Protein AF-A0A972EKN9-F1 (afdb_monomer_lite)

Radius of gyration: 17.61 Å; chains: 1; bounding box: 44×22×47 Å

pLDDT: mean 85.72, std 9.51, range [55.91, 96.81]

Sequence (149 aa):
MTKRPVINALFISILSAFYAFLFIFISGHMEFRRMVHLKGTLKIPFINAFTGFIMGNNMKYIGYAIIVIAAVILVITLLRRKEYDEYQQSIQTKCALAVGILTIVMVPLLLLFILSDPNYSIEFIFLFIIIHWFCVLITDLIYVVKYSR

Structure (mmCIF, N/CA/C/O backbone):
data_AF-A0A972EKN9-F1
#
_entry.id   AF-A0A972EKN9-F1
#
loop_
_atom_site.group_PDB
_atom_site.id
_atom_site.type_symbol
_atom_site.label_atom_id
_atom_site.label_alt_id
_atom_site.label_comp_id
_atom_site.label_asym_id
_atom_site.label_entity_id
_atom_site.label_seq_id
_atom_site.pdbx_PDB_ins_code
_atom_site.Cartn_x
_atom_site.Cartn_y
_atom_site.Cartn_z
_atom_site.occupancy
_atom_site.B_iso_or_equiv
_atom_site.auth_seq_id
_atom_site.auth_comp_id
_atom_site.auth_asym_id
_atom_site.auth_atom_id
_atom_site.pdbx_PDB_model_num
ATOM 1 N N . MET A 1 1 ? -8.303 12.931 14.108 1.00 57.59 1 MET A N 1
ATOM 2 C CA . MET A 1 1 ? -8.954 11.668 13.682 1.00 57.59 1 MET A CA 1
ATOM 3 C C . MET A 1 1 ? -10.365 11.599 14.247 1.00 57.59 1 MET A C 1
ATOM 5 O O . MET A 1 1 ? -10.589 12.093 15.345 1.00 57.59 1 MET A O 1
ATOM 9 N N . THR A 1 2 ? -11.330 11.067 13.494 1.00 60.44 2 THR A N 1
ATOM 10 C CA . THR A 1 2 ? -12.755 11.055 13.877 1.00 60.44 2 THR A CA 1
ATOM 11 C C . THR A 1 2 ? -13.062 9.965 14.908 1.00 60.44 2 THR A C 1
ATOM 13 O O . THR A 1 2 ? -12.514 8.872 14.826 1.00 60.44 2 THR A O 1
ATOM 16 N N . LYS A 1 3 ? -13.984 10.218 15.853 1.00 70.56 3 LYS A N 1
ATOM 17 C CA . LYS A 1 3 ? -14.469 9.203 16.826 1.00 70.56 3 LYS A CA 1
ATOM 18 C C . LYS A 1 3 ? -15.171 8.016 16.162 1.00 70.56 3 LYS A C 1
ATOM 20 O O . LYS A 1 3 ? -15.236 6.922 16.714 1.00 70.56 3 LYS A O 1
ATOM 25 N N . ARG A 1 4 ? -15.663 8.227 14.940 1.00 78.94 4 ARG A N 1
ATOM 26 C CA . ARG A 1 4 ? -16.405 7.231 14.173 1.00 78.94 4 ARG A CA 1
ATOM 27 C C . ARG A 1 4 ? -15.451 6.369 13.340 1.00 78.94 4 ARG A C 1
ATOM 29 O O . ARG A 1 4 ? -14.882 6.884 12.373 1.00 78.94 4 ARG A O 1
ATOM 36 N N . PRO A 1 5 ? -15.318 5.066 13.643 1.00 78.69 5 PRO A N 1
ATOM 37 C CA . PRO A 1 5 ? -14.429 4.163 12.911 1.00 78.69 5 PRO A CA 1
ATOM 38 C C . PRO A 1 5 ? -14.874 3.938 11.470 1.00 78.69 5 PRO A C 1
ATOM 40 O O . PRO A 1 5 ? -14.042 3.797 10.581 1.00 78.69 5 PRO A O 1
ATOM 43 N N . VAL A 1 6 ? -16.185 3.995 11.223 1.00 82.75 6 VAL A N 1
ATOM 44 C CA . VAL A 1 6 ? -16.773 3.843 9.890 1.00 82.75 6 VAL A CA 1
ATOM 45 C C . VAL A 1 6 ? -16.275 4.929 8.935 1.00 82.75 6 VAL A C 1
ATOM 47 O O . VAL A 1 6 ? -16.000 4.630 7.782 1.00 82.75 6 VAL A O 1
ATOM 50 N N . ILE A 1 7 ? -16.086 6.168 9.408 1.00 84.25 7 ILE A N 1
ATOM 51 C CA . ILE A 1 7 ? -15.567 7.261 8.567 1.00 84.25 7 ILE A CA 1
ATOM 52 C C . ILE A 1 7 ? -14.126 6.964 8.139 1.00 84.25 7 ILE A C 1
ATOM 54 O O . ILE A 1 7 ? -13.787 7.137 6.971 1.00 84.25 7 ILE A O 1
ATOM 58 N N . ASN A 1 8 ? -13.295 6.465 9.058 1.00 85.00 8 ASN A N 1
ATOM 59 C CA . ASN A 1 8 ? -11.926 6.070 8.735 1.00 85.00 8 ASN A CA 1
ATOM 60 C C . ASN A 1 8 ? -11.885 4.899 7.746 1.00 85.00 8 ASN A C 1
ATOM 62 O O . ASN A 1 8 ? -11.181 4.969 6.744 1.00 85.00 8 ASN A O 1
ATOM 66 N N . ALA A 1 9 ? -12.671 3.849 7.993 1.00 86.75 9 ALA A N 1
ATOM 67 C CA . ALA A 1 9 ? -12.719 2.688 7.110 1.00 86.75 9 ALA A CA 1
ATOM 68 C C . ALA A 1 9 ? -13.235 3.052 5.708 1.00 86.75 9 ALA A C 1
ATOM 70 O O . ALA A 1 9 ? -12.698 2.563 4.716 1.00 86.75 9 ALA A O 1
ATOM 71 N N . LEU A 1 10 ? -14.223 3.949 5.605 1.00 88.75 10 LEU A N 1
ATOM 72 C CA . LEU A 1 10 ? -14.692 4.483 4.323 1.00 88.75 10 LEU A CA 1
ATOM 73 C C . LEU A 1 10 ? -13.597 5.276 3.607 1.00 88.75 10 LEU A C 1
ATOM 75 O O . LEU A 1 10 ? -13.371 5.053 2.421 1.00 88.75 10 LEU A O 1
ATOM 79 N N . PHE A 1 11 ? -12.888 6.155 4.317 1.00 89.50 11 PHE A N 1
ATOM 80 C CA . PHE A 1 11 ? -11.777 6.920 3.753 1.00 89.50 11 PHE A CA 1
ATOM 81 C C . PHE A 1 11 ? -10.676 6.005 3.198 1.00 89.50 11 PHE A C 1
ATOM 83 O O . PHE A 1 11 ? -10.276 6.147 2.042 1.00 89.50 11 PHE A O 1
ATOM 90 N N . ILE A 1 12 ? -10.246 5.014 3.987 1.00 90.44 12 ILE A N 1
ATOM 91 C CA . ILE A 1 12 ? -9.250 4.020 3.566 1.00 90.44 12 ILE A CA 1
ATOM 92 C C . ILE A 1 12 ? -9.762 3.210 2.377 1.00 90.44 12 ILE A C 1
ATOM 94 O O . ILE A 1 12 ? -9.001 2.963 1.444 1.00 90.44 12 ILE A O 1
ATOM 98 N N . SER A 1 13 ? -11.039 2.829 2.366 1.00 92.94 13 SER A N 1
ATOM 99 C CA . SER A 1 13 ? -11.632 2.054 1.271 1.00 92.94 13 SER A CA 1
ATOM 100 C C . SER A 1 13 ? -11.686 2.842 -0.036 1.00 92.94 13 SER A C 1
ATOM 102 O O . SER A 1 13 ? -11.319 2.306 -1.078 1.00 92.94 13 SER A O 1
ATOM 104 N N . ILE A 1 14 ? -12.083 4.118 0.008 1.00 94.31 14 ILE A N 1
ATOM 105 C CA . ILE A 1 14 ? -12.140 4.991 -1.175 1.00 94.31 14 ILE A CA 1
ATOM 106 C C . ILE A 1 14 ? -10.739 5.198 -1.755 1.00 94.31 14 ILE A C 1
ATOM 108 O O . ILE A 1 14 ? -10.532 5.001 -2.953 1.00 94.31 14 ILE A O 1
ATOM 112 N N . LEU A 1 15 ? -9.758 5.540 -0.914 1.00 94.19 15 LEU A N 1
ATOM 113 C CA . LEU A 1 15 ? -8.378 5.697 -1.375 1.00 94.19 15 LEU A CA 1
ATOM 114 C C . LEU A 1 15 ? -7.794 4.379 -1.893 1.00 94.19 15 LEU A C 1
ATOM 116 O O . LEU A 1 15 ? -7.129 4.364 -2.925 1.00 94.19 15 LEU A O 1
ATOM 120 N N . SER A 1 16 ? -8.089 3.260 -1.231 1.00 95.69 16 SER A N 1
ATOM 121 C CA . SER A 1 16 ? -7.661 1.932 -1.684 1.00 95.69 16 SER A CA 1
ATOM 122 C C . SER A 1 16 ? -8.255 1.572 -3.036 1.00 95.69 16 SER A C 1
ATOM 124 O O . SER A 1 16 ? -7.544 1.029 -3.875 1.00 95.69 16 SER A O 1
ATOM 126 N N . ALA A 1 17 ? -9.524 1.906 -3.281 1.00 95.31 17 ALA A N 1
ATOM 127 C CA . ALA A 1 17 ? -10.154 1.708 -4.580 1.00 95.31 17 ALA A CA 1
ATOM 128 C C . ALA A 1 17 ? -9.448 2.526 -5.672 1.00 95.31 17 ALA A C 1
ATOM 130 O O . ALA A 1 17 ? -9.189 1.997 -6.751 1.00 95.31 17 ALA A O 1
ATOM 131 N N . PHE A 1 18 ? -9.068 3.773 -5.376 1.00 95.12 18 PHE A N 1
ATOM 132 C CA . PHE A 1 18 ? -8.309 4.611 -6.304 1.00 95.12 18 PHE A CA 1
ATOM 133 C C . PHE A 1 18 ? -6.922 4.025 -6.616 1.00 95.12 18 PHE A C 1
ATOM 135 O O . PHE A 1 18 ? -6.579 3.850 -7.786 1.00 95.12 18 PHE A O 1
ATOM 142 N N . TYR A 1 19 ? -6.146 3.646 -5.595 1.00 93.38 19 TYR A N 1
ATOM 143 C CA . TYR A 1 19 ? -4.840 3.010 -5.805 1.00 93.38 19 TYR A CA 1
ATOM 144 C C . TYR A 1 19 ? -4.962 1.685 -6.556 1.00 93.38 19 TYR A C 1
ATOM 146 O O . TYR A 1 19 ? -4.221 1.443 -7.506 1.00 93.38 19 TYR A O 1
ATOM 154 N N . ALA A 1 20 ? -5.911 0.832 -6.173 1.00 95.06 20 ALA A N 1
ATOM 155 C CA . ALA A 1 20 ? -6.127 -0.443 -6.840 1.00 95.06 20 ALA A CA 1
ATOM 156 C C . ALA A 1 20 ? -6.515 -0.265 -8.309 1.00 95.06 20 ALA A C 1
ATOM 158 O O . ALA A 1 20 ? -5.977 -0.971 -9.161 1.00 95.06 20 ALA A O 1
ATOM 159 N N . PHE A 1 21 ? -7.390 0.699 -8.612 1.00 94.00 21 PHE A N 1
ATOM 160 C CA . PHE A 1 21 ? -7.733 1.060 -9.982 1.00 94.00 21 PHE A CA 1
ATOM 161 C C . PHE A 1 21 ? -6.485 1.446 -10.780 1.00 94.00 21 PHE A C 1
ATOM 163 O O . PHE A 1 21 ? -6.257 0.869 -11.842 1.00 94.00 21 PHE A O 1
ATOM 170 N N . LEU A 1 22 ? -5.639 2.339 -10.247 1.00 92.19 22 LEU A N 1
ATOM 171 C CA . LEU A 1 22 ? -4.383 2.719 -10.898 1.00 92.19 22 LEU A CA 1
ATOM 172 C C . LEU A 1 22 ? -3.503 1.495 -11.175 1.00 92.19 22 LEU A C 1
ATOM 174 O O . LEU A 1 22 ? -3.079 1.294 -12.309 1.00 92.19 22 LEU A O 1
ATOM 178 N N . PHE A 1 23 ? -3.271 0.639 -10.179 1.00 92.62 23 PHE A N 1
ATOM 179 C CA . PHE A 1 23 ? -2.425 -0.545 -10.343 1.00 92.62 23 PHE A CA 1
ATOM 180 C C . PHE A 1 23 ? -2.974 -1.545 -11.363 1.00 92.62 23 PHE A C 1
ATOM 182 O O . PHE A 1 23 ? -2.206 -2.076 -12.162 1.00 92.62 23 PHE A O 1
ATOM 189 N N . ILE A 1 24 ? -4.284 -1.799 -11.363 1.00 92.44 24 ILE A N 1
ATOM 190 C CA . ILE A 1 24 ? -4.930 -2.731 -12.299 1.00 92.44 24 ILE A CA 1
ATOM 191 C C . ILE A 1 24 ? -4.907 -2.167 -13.721 1.00 92.44 24 ILE A C 1
ATOM 193 O O . ILE A 1 24 ? -4.559 -2.884 -14.660 1.00 92.44 24 ILE A O 1
ATOM 197 N N . PHE A 1 25 ? -5.242 -0.888 -13.876 1.00 88.81 25 PHE A N 1
ATOM 198 C CA . PHE A 1 25 ? -5.342 -0.235 -15.174 1.00 88.81 25 PHE A CA 1
ATOM 199 C C . PHE A 1 25 ? -3.966 -0.048 -15.825 1.00 88.81 25 PHE A C 1
ATOM 201 O O . PHE A 1 25 ? -3.762 -0.428 -16.979 1.00 88.81 25 PHE A O 1
ATOM 208 N N . ILE A 1 26 ? -2.986 0.449 -15.064 1.00 85.19 26 ILE A N 1
ATOM 209 C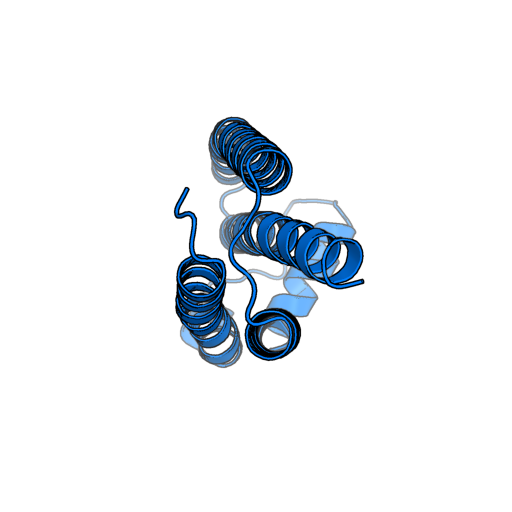 CA . ILE A 1 26 ? -1.626 0.702 -15.559 1.00 85.19 26 ILE A CA 1
ATOM 210 C C . ILE A 1 26 ? -0.925 -0.602 -15.961 1.00 85.19 26 ILE A C 1
ATOM 212 O O . ILE A 1 26 ? -0.200 -0.623 -16.954 1.00 85.19 26 ILE A O 1
ATOM 216 N N . SER A 1 27 ? -1.191 -1.707 -15.256 1.00 82.19 27 SER A N 1
ATOM 217 C CA . SER A 1 27 ? -0.604 -3.025 -15.539 1.00 82.19 27 SER A CA 1
ATOM 218 C C . SER A 1 27 ? -0.775 -3.457 -17.008 1.00 82.19 27 SER A C 1
ATOM 220 O O . SER A 1 27 ? 0.133 -4.049 -17.596 1.00 82.19 27 SER A O 1
ATOM 222 N N . GLY A 1 28 ? -1.928 -3.145 -17.614 1.00 74.50 28 GLY A N 1
ATOM 223 C CA . GLY A 1 28 ? -2.259 -3.515 -18.994 1.00 74.50 28 GLY A CA 1
ATOM 224 C C . GLY A 1 28 ? -1.921 -2.459 -20.052 1.00 74.50 28 GLY A C 1
ATOM 225 O O . GLY A 1 28 ? -2.016 -2.753 -21.247 1.00 74.50 28 GLY A O 1
ATOM 226 N N . HIS A 1 29 ? -1.529 -1.247 -19.652 1.00 82.19 29 HIS A N 1
ATOM 227 C CA . HIS A 1 29 ? -1.364 -0.130 -20.580 1.00 82.19 29 HIS A CA 1
ATOM 228 C C . HIS A 1 29 ? -0.077 -0.248 -21.408 1.00 82.19 29 HIS A C 1
ATOM 230 O O . HIS A 1 29 ? 1.035 -0.347 -20.889 1.00 82.19 29 HIS A O 1
ATOM 236 N N . MET A 1 30 ? -0.217 -0.210 -22.736 1.00 62.59 30 MET A N 1
ATOM 237 C CA . MET A 1 30 ? 0.919 -0.362 -23.653 1.00 62.59 30 MET A CA 1
ATOM 238 C C . MET A 1 30 ? 1.929 0.783 -23.561 1.00 62.59 30 MET A C 1
ATOM 240 O O . MET A 1 30 ? 3.127 0.537 -23.672 1.00 62.59 30 MET A O 1
ATOM 244 N N . GLU A 1 31 ? 1.460 2.012 -23.349 1.00 67.06 31 GLU A N 1
ATOM 245 C CA . GLU A 1 31 ? 2.325 3.188 -23.186 1.00 67.06 31 GLU A CA 1
ATOM 246 C C . GLU A 1 31 ? 3.219 3.046 -21.960 1.00 67.06 31 GLU A C 1
ATOM 248 O O . GLU A 1 31 ? 4.413 3.321 -22.020 1.00 67.06 31 GLU A O 1
ATOM 253 N N . PHE A 1 32 ? 2.666 2.496 -20.882 1.00 71.50 32 PHE A N 1
ATOM 254 C CA . PHE A 1 32 ? 3.407 2.237 -19.664 1.00 71.50 32 PHE A CA 1
ATOM 255 C C . PHE A 1 32 ? 4.537 1.219 -19.871 1.00 71.50 32 PHE A C 1
ATOM 257 O O . PHE A 1 32 ? 5.668 1.450 -19.451 1.00 71.50 32 PHE A O 1
ATOM 264 N N . ARG A 1 33 ? 4.285 0.143 -20.627 1.00 69.44 33 ARG A N 1
ATOM 265 C CA . ARG A 1 33 ? 5.328 -0.841 -20.968 1.00 69.44 33 ARG A CA 1
ATOM 266 C C . ARG A 1 33 ? 6.469 -0.273 -21.804 1.00 69.44 33 ARG A C 1
ATOM 268 O O . ARG A 1 33 ? 7.571 -0.800 -21.729 1.00 69.44 33 ARG A O 1
ATOM 275 N N . ARG A 1 34 ? 6.220 0.763 -22.611 1.00 70.94 34 ARG A N 1
ATOM 276 C CA . ARG A 1 34 ? 7.275 1.408 -23.410 1.00 70.94 34 ARG A CA 1
ATOM 277 C C . ARG A 1 34 ? 8.214 2.260 -22.560 1.00 70.94 34 ARG A C 1
ATOM 279 O O . ARG A 1 34 ? 9.352 2.451 -22.966 1.00 70.94 34 ARG A O 1
ATOM 286 N N . MET A 1 35 ? 7.740 2.755 -21.417 1.00 75.62 35 MET A N 1
ATOM 287 C CA . MET A 1 35 ? 8.524 3.607 -20.522 1.00 75.62 35 MET A CA 1
ATOM 288 C C . MET A 1 35 ? 9.385 2.811 -19.528 1.00 75.62 35 MET A C 1
ATOM 290 O O . MET A 1 35 ? 10.313 3.369 -18.955 1.00 75.62 35 MET A O 1
ATOM 294 N N . VAL A 1 36 ? 9.101 1.518 -19.320 1.00 74.25 36 VAL A N 1
ATOM 295 C CA . VAL A 1 36 ? 9.872 0.640 -18.422 1.00 74.25 36 VAL A CA 1
ATOM 296 C C . VAL A 1 36 ? 10.998 -0.041 -19.203 1.00 74.25 36 VAL A C 1
ATOM 298 O O . VAL A 1 36 ? 10.748 -0.790 -20.151 1.00 74.25 36 VAL A O 1
ATOM 301 N N . HIS A 1 37 ? 12.249 0.199 -18.808 1.00 68.12 37 HIS A N 1
ATOM 302 C CA . HIS A 1 37 ? 13.428 -0.285 -19.527 1.00 68.12 37 HIS A CA 1
ATOM 303 C C . HIS A 1 37 ? 14.059 -1.509 -18.846 1.00 68.12 37 HIS A C 1
ATOM 305 O O . HIS A 1 37 ? 14.615 -1.420 -17.760 1.00 68.12 37 HIS A O 1
ATOM 311 N N . LEU A 1 38 ? 14.066 -2.662 -19.531 1.00 61.47 38 LEU A N 1
ATOM 312 C CA . LEU A 1 38 ? 14.669 -3.904 -19.010 1.00 61.47 38 LEU A CA 1
ATOM 313 C C . LEU A 1 38 ? 16.208 -3.828 -18.877 1.00 61.47 38 LEU A C 1
ATOM 315 O O . LEU A 1 38 ? 16.810 -4.570 -18.105 1.00 61.47 38 LEU A O 1
ATOM 319 N N . LYS A 1 39 ? 16.865 -2.969 -19.667 1.00 59.69 39 LYS A N 1
ATOM 320 C CA . LYS A 1 39 ? 18.330 -2.838 -19.718 1.00 59.69 39 LYS A CA 1
ATOM 321 C C . LYS A 1 39 ? 18.795 -1.680 -18.850 1.00 59.69 39 LYS A C 1
ATOM 323 O O . LYS A 1 39 ? 19.260 -0.669 -19.368 1.00 59.69 39 LYS A O 1
ATOM 328 N N . GLY A 1 40 ? 18.629 -1.811 -17.547 1.00 58.75 40 GLY A N 1
ATOM 329 C CA . GLY A 1 40 ? 19.111 -0.787 -16.644 1.00 58.75 40 GLY A CA 1
ATOM 330 C C . GLY A 1 40 ? 20.531 -1.052 -16.133 1.00 58.75 40 GLY A C 1
ATOM 331 O O . GLY A 1 40 ? 21.055 -2.169 -16.150 1.00 58.75 40 GLY A O 1
ATOM 332 N N . THR A 1 41 ? 21.173 0.036 -15.733 1.00 63.91 41 THR A N 1
ATOM 333 C CA . THR A 1 41 ? 22.556 0.148 -15.257 1.00 63.91 41 THR A CA 1
ATOM 334 C C . THR A 1 41 ? 22.747 -0.301 -13.805 1.00 63.91 41 THR A C 1
ATOM 336 O O . THR A 1 41 ? 23.881 -0.551 -13.383 1.00 63.91 41 THR A O 1
ATOM 339 N N . LEU A 1 42 ? 21.660 -0.461 -13.038 1.00 66.81 42 LEU A N 1
ATOM 340 C CA . LEU A 1 42 ? 21.697 -0.890 -11.641 1.00 66.81 42 LEU A CA 1
ATOM 341 C C . LEU A 1 42 ? 21.869 -2.412 -11.528 1.00 66.81 42 LEU A C 1
ATOM 343 O O . LEU A 1 42 ? 21.007 -3.211 -11.897 1.00 66.81 42 LEU A O 1
ATOM 347 N N . LYS A 1 43 ? 22.962 -2.837 -10.889 1.00 76.19 43 LYS A N 1
ATOM 348 C CA . LYS A 1 43 ? 23.224 -4.246 -10.543 1.00 76.19 43 LYS A CA 1
ATOM 349 C C . LYS A 1 43 ? 22.519 -4.680 -9.248 1.00 76.19 43 LYS A C 1
ATOM 351 O O . LYS A 1 43 ? 23.089 -5.433 -8.464 1.00 76.19 43 LYS A O 1
ATOM 356 N N . ILE A 1 44 ? 21.301 -4.193 -8.998 1.00 83.06 44 ILE A N 1
ATOM 357 C CA . ILE A 1 44 ? 20.516 -4.557 -7.809 1.00 83.06 44 ILE A CA 1
ATOM 358 C C . ILE A 1 44 ? 19.514 -5.658 -8.193 1.00 83.06 44 ILE A C 1
ATOM 360 O O . ILE A 1 44 ? 18.569 -5.376 -8.934 1.00 83.06 44 ILE A O 1
ATOM 364 N N . PRO A 1 45 ? 19.658 -6.900 -7.682 1.00 86.31 45 PRO A N 1
ATOM 365 C CA . PRO A 1 45 ? 18.805 -8.024 -8.083 1.00 86.31 45 PRO A CA 1
ATOM 366 C C . PRO A 1 45 ? 17.314 -7.783 -7.833 1.00 86.31 45 PRO A C 1
ATOM 368 O O . PRO A 1 45 ? 16.483 -8.130 -8.667 1.00 86.31 45 PRO A O 1
ATOM 371 N N . PHE A 1 46 ? 16.979 -7.151 -6.704 1.00 89.00 46 PHE A N 1
ATOM 372 C CA . PHE A 1 46 ? 15.596 -6.854 -6.335 1.00 89.00 46 PHE A CA 1
ATOM 373 C C . PHE A 1 46 ? 14.918 -5.904 -7.328 1.00 89.00 46 PHE A C 1
ATOM 375 O O . PHE A 1 46 ? 13.813 -6.190 -7.779 1.00 89.00 46 PHE A O 1
ATOM 382 N N . ILE A 1 47 ? 15.586 -4.808 -7.703 1.00 87.56 47 ILE A N 1
ATOM 383 C CA . ILE A 1 47 ? 15.027 -3.829 -8.643 1.00 87.56 47 ILE A CA 1
ATOM 384 C C . ILE A 1 47 ? 14.826 -4.474 -10.011 1.00 87.56 47 ILE A C 1
ATOM 386 O O . ILE A 1 47 ? 13.753 -4.342 -10.577 1.00 87.56 47 ILE A O 1
ATOM 390 N N . ASN A 1 48 ? 15.782 -5.275 -10.487 1.00 86.38 48 ASN A N 1
ATOM 391 C CA . ASN A 1 48 ? 15.642 -5.968 -11.770 1.00 86.38 48 ASN A CA 1
ATOM 392 C C . ASN A 1 48 ? 14.498 -6.999 -11.761 1.00 86.38 48 ASN A C 1
ATOM 394 O O . ASN A 1 48 ? 13.751 -7.109 -12.736 1.00 86.38 48 ASN A O 1
ATOM 398 N N . ALA A 1 49 ? 14.311 -7.725 -10.653 1.00 89.31 49 ALA A N 1
ATOM 399 C CA . ALA A 1 49 ? 13.153 -8.601 -10.480 1.00 89.31 49 ALA A CA 1
ATOM 400 C C . ALA A 1 49 ? 11.837 -7.805 -10.459 1.00 89.31 49 ALA A C 1
ATOM 402 O O . ALA A 1 49 ? 10.849 -8.230 -11.059 1.00 89.31 49 ALA A O 1
ATOM 403 N N . PHE A 1 50 ? 11.829 -6.634 -9.817 1.00 91.00 50 PHE A N 1
ATOM 404 C CA . PHE A 1 50 ? 10.671 -5.747 -9.764 1.00 91.00 50 PHE A CA 1
ATOM 405 C C . PHE A 1 50 ? 10.344 -5.117 -11.130 1.00 91.00 50 PHE A C 1
ATOM 407 O O . PHE A 1 50 ? 9.182 -5.114 -11.529 1.00 91.00 50 PHE A O 1
ATOM 414 N N . THR A 1 51 ? 11.344 -4.695 -11.907 1.00 88.94 51 THR A N 1
ATOM 415 C CA . THR A 1 51 ? 11.186 -4.286 -13.313 1.00 88.94 51 THR A CA 1
ATOM 416 C C . THR A 1 51 ? 10.536 -5.410 -14.123 1.00 88.94 51 THR A C 1
ATOM 418 O O . THR A 1 51 ? 9.544 -5.187 -14.818 1.00 88.94 51 THR A O 1
ATOM 421 N N . GLY A 1 52 ? 11.025 -6.650 -13.982 1.00 88.25 52 GLY A N 1
ATOM 422 C CA . GLY A 1 52 ? 10.424 -7.823 -14.624 1.00 88.25 52 GLY A CA 1
ATOM 423 C C . GLY A 1 52 ? 8.974 -8.070 -14.186 1.00 88.25 52 GLY A C 1
ATOM 424 O O . GLY A 1 52 ? 8.115 -8.369 -15.017 1.00 88.25 52 GLY A O 1
ATOM 425 N N . PHE A 1 53 ? 8.673 -7.884 -12.898 1.00 90.19 53 PHE A N 1
ATOM 426 C CA . PHE A 1 53 ? 7.316 -7.974 -12.360 1.00 90.19 53 PHE A CA 1
ATOM 427 C C . PHE A 1 53 ? 6.378 -6.940 -12.999 1.00 90.19 53 PHE A C 1
ATOM 429 O O . PHE A 1 53 ? 5.279 -7.297 -13.433 1.00 90.19 53 PHE A O 1
ATOM 436 N N . ILE A 1 54 ? 6.827 -5.687 -13.112 1.00 89.62 54 ILE A N 1
ATOM 437 C CA . ILE A 1 54 ? 6.077 -4.604 -13.753 1.00 89.62 54 ILE A CA 1
ATOM 438 C C . ILE A 1 54 ? 5.806 -4.935 -15.227 1.00 89.62 54 ILE A C 1
ATOM 440 O O . ILE A 1 54 ? 4.654 -4.909 -15.669 1.00 89.62 54 ILE A O 1
ATOM 444 N N . MET A 1 55 ? 6.845 -5.304 -15.981 1.00 86.81 55 MET A N 1
ATOM 445 C CA . MET A 1 55 ? 6.730 -5.630 -17.409 1.00 86.81 55 MET A CA 1
ATOM 446 C C . MET A 1 55 ? 5.845 -6.856 -17.670 1.00 86.81 55 MET A C 1
ATOM 448 O O . MET A 1 55 ? 5.157 -6.920 -18.691 1.00 86.81 55 MET A O 1
ATOM 452 N N . GLY A 1 56 ? 5.813 -7.800 -16.727 1.00 88.19 56 GLY A N 1
ATOM 453 C CA . GLY A 1 56 ? 4.990 -9.006 -16.770 1.00 88.19 56 GLY A CA 1
ATOM 454 C C . GLY A 1 56 ? 3.488 -8.790 -16.555 1.00 88.19 56 GLY A C 1
ATOM 455 O O . GLY A 1 56 ? 2.764 -9.777 -16.454 1.00 88.19 56 GLY A O 1
ATOM 456 N N . ASN A 1 57 ? 2.990 -7.545 -16.484 1.00 87.62 57 ASN A N 1
ATOM 457 C CA . ASN A 1 57 ? 1.574 -7.238 -16.218 1.00 87.62 57 ASN A CA 1
ATOM 458 C C . ASN A 1 57 ? 1.094 -7.822 -14.868 1.00 87.62 57 ASN A C 1
ATOM 460 O O . ASN A 1 57 ? -0.051 -8.269 -14.726 1.00 87.62 57 ASN A O 1
ATOM 464 N N . ASN A 1 58 ? 1.986 -7.837 -13.873 1.00 91.88 58 ASN A N 1
ATOM 465 C CA . ASN A 1 58 ? 1.696 -8.375 -12.546 1.00 91.88 58 ASN A CA 1
ATOM 466 C C . ASN A 1 58 ? 1.268 -7.292 -11.537 1.00 91.88 58 ASN A C 1
ATOM 468 O O . ASN A 1 58 ? 0.799 -7.629 -10.451 1.00 91.88 58 ASN A O 1
ATOM 472 N N . MET A 1 59 ? 1.330 -6.002 -11.898 1.00 93.25 59 MET A N 1
ATOM 473 C CA . MET A 1 59 ? 0.905 -4.890 -11.029 1.00 93.25 59 MET A CA 1
ATOM 474 C C . MET A 1 59 ? -0.573 -4.988 -10.627 1.00 93.25 59 MET A C 1
ATOM 476 O O . MET A 1 59 ? -0.938 -4.612 -9.514 1.00 93.25 59 MET A O 1
ATOM 480 N N . LYS A 1 60 ? -1.416 -5.605 -11.463 1.00 94.06 60 LYS A N 1
ATOM 481 C CA . LYS A 1 60 ? -2.812 -5.927 -11.122 1.00 94.06 60 LYS A CA 1
ATOM 482 C C . LYS A 1 60 ? -2.965 -6.732 -9.825 1.00 94.06 60 LYS A C 1
ATOM 484 O O . LYS A 1 60 ? -3.928 -6.514 -9.098 1.00 94.06 60 LYS A O 1
ATOM 489 N N . TYR A 1 61 ? -2.016 -7.616 -9.496 1.00 94.88 61 TYR A N 1
ATOM 490 C CA . TYR A 1 61 ? -2.077 -8.412 -8.265 1.00 94.88 61 TYR A CA 1
ATOM 491 C C . TYR A 1 61 ? -1.891 -7.552 -7.014 1.00 94.88 61 TYR A C 1
ATOM 493 O O . TYR A 1 61 ? -2.513 -7.825 -5.991 1.00 94.88 61 TYR A O 1
ATOM 501 N N . ILE A 1 62 ? -1.104 -6.478 -7.109 1.00 95.75 62 ILE A N 1
ATOM 502 C CA . ILE A 1 62 ? -0.972 -5.481 -6.041 1.00 95.75 62 ILE A CA 1
ATOM 503 C C . ILE A 1 62 ? -2.310 -4.769 -5.838 1.00 95.75 62 ILE A C 1
ATOM 505 O O . ILE A 1 62 ? -2.771 -4.637 -4.706 1.00 95.75 62 ILE A O 1
ATOM 509 N N . GLY A 1 63 ? -2.977 -4.381 -6.929 1.00 95.31 63 GLY A N 1
ATOM 510 C CA . GLY A 1 63 ? -4.317 -3.799 -6.861 1.00 95.31 63 GLY A CA 1
ATOM 511 C C . GLY A 1 63 ? -5.342 -4.743 -6.224 1.00 95.31 63 GLY A C 1
ATOM 512 O O . GLY A 1 63 ? -6.085 -4.329 -5.336 1.00 95.31 63 GLY A O 1
ATOM 513 N N . TYR A 1 64 ? -5.337 -6.027 -6.591 1.00 96.06 64 TYR A N 1
ATOM 514 C CA . TYR A 1 64 ? -6.202 -7.027 -5.954 1.00 96.06 64 TYR A CA 1
ATOM 515 C C . TYR A 1 64 ? -5.905 -7.195 -4.461 1.00 96.06 64 TYR A C 1
ATOM 517 O O . TYR A 1 64 ? -6.840 -7.248 -3.664 1.00 96.06 64 TYR A O 1
ATOM 525 N N . ALA A 1 65 ? -4.633 -7.213 -4.057 1.00 96.44 65 ALA A N 1
ATOM 526 C CA . ALA A 1 65 ? -4.256 -7.279 -2.647 1.00 96.44 65 ALA A CA 1
ATOM 527 C C . ALA A 1 65 ? -4.769 -6.062 -1.854 1.00 96.44 65 ALA A C 1
ATOM 529 O O . ALA A 1 65 ? -5.327 -6.231 -0.770 1.00 96.44 65 ALA A O 1
ATOM 530 N N . ILE A 1 66 ? -4.657 -4.853 -2.417 1.00 96.81 66 ILE A N 1
ATOM 531 C CA . ILE A 1 66 ? -5.191 -3.619 -1.817 1.00 96.81 66 ILE A CA 1
ATOM 532 C C . ILE A 1 66 ? -6.711 -3.718 -1.618 1.00 96.81 66 ILE A C 1
ATOM 534 O O . ILE A 1 66 ? -7.201 -3.410 -0.532 1.00 96.81 66 ILE A O 1
ATOM 538 N N . ILE A 1 67 ? -7.451 -4.191 -2.629 1.00 96.38 67 ILE A N 1
ATOM 539 C CA . ILE A 1 67 ? -8.911 -4.372 -2.544 1.00 96.38 67 ILE A CA 1
ATOM 540 C C . ILE A 1 67 ? -9.272 -5.363 -1.437 1.00 96.38 67 ILE A C 1
ATOM 542 O O . ILE A 1 67 ? -10.139 -5.067 -0.618 1.00 96.38 67 ILE A O 1
ATOM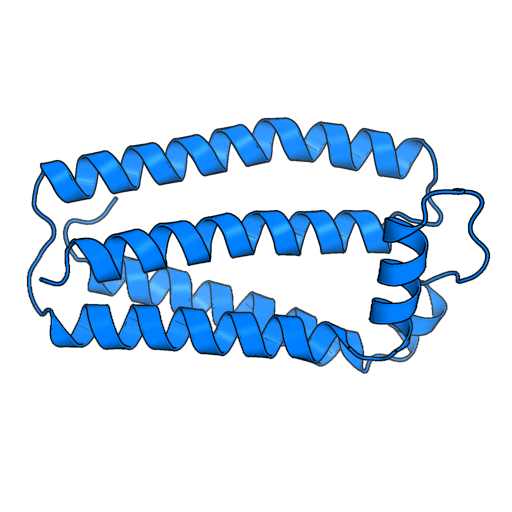 546 N N . VAL A 1 68 ? -8.607 -6.521 -1.395 1.00 96.69 68 VAL A N 1
ATOM 547 C CA . VAL A 1 68 ? -8.889 -7.565 -0.400 1.00 96.69 68 VAL A CA 1
ATOM 548 C C . VAL A 1 68 ? -8.659 -7.039 1.016 1.00 96.69 68 VAL A C 1
ATOM 550 O O . VAL A 1 68 ? -9.537 -7.183 1.865 1.00 96.69 68 VAL A O 1
ATOM 553 N N . ILE A 1 69 ? -7.523 -6.386 1.276 1.00 95.88 69 ILE A N 1
ATOM 554 C CA . ILE A 1 69 ? -7.210 -5.867 2.615 1.00 95.88 69 ILE A CA 1
ATOM 555 C C . ILE A 1 69 ? -8.200 -4.767 3.019 1.00 95.88 69 ILE A C 1
ATOM 557 O O . ILE A 1 69 ? -8.729 -4.797 4.131 1.00 95.88 69 ILE A O 1
ATOM 561 N N . ALA A 1 70 ? -8.506 -3.831 2.116 1.00 94.94 70 ALA A N 1
ATOM 562 C CA . ALA A 1 70 ? -9.467 -2.764 2.384 1.00 94.94 70 ALA A CA 1
ATOM 563 C C . ALA A 1 70 ? -10.882 -3.307 2.654 1.00 94.94 70 ALA A C 1
ATOM 565 O O . ALA A 1 70 ? -11.551 -2.853 3.582 1.00 94.94 70 ALA A O 1
ATOM 566 N N . ALA A 1 71 ? -11.320 -4.321 1.901 1.00 94.12 71 ALA A N 1
ATOM 567 C CA . ALA A 1 71 ? -12.605 -4.978 2.125 1.00 94.12 71 ALA A CA 1
ATOM 568 C C . ALA A 1 71 ? -12.661 -5.663 3.498 1.00 94.12 71 ALA A C 1
ATOM 570 O O . ALA A 1 71 ? -13.655 -5.526 4.209 1.00 94.12 71 ALA A O 1
ATOM 571 N N . VAL A 1 72 ? -11.587 -6.345 3.910 1.00 93.94 72 VAL A N 1
ATOM 572 C CA . VAL A 1 72 ? -11.490 -6.962 5.244 1.00 93.94 72 VAL A CA 1
ATOM 573 C C . VAL A 1 72 ? -11.586 -5.904 6.348 1.00 93.94 72 VAL A C 1
ATOM 575 O O . VAL A 1 72 ? -12.382 -6.064 7.274 1.00 93.94 72 VAL A O 1
ATOM 578 N N . ILE A 1 73 ? -10.842 -4.799 6.228 1.00 91.56 73 ILE A N 1
ATOM 579 C CA . ILE A 1 73 ? -10.903 -3.662 7.162 1.00 91.56 73 ILE A CA 1
ATOM 580 C C . ILE A 1 73 ? -12.336 -3.127 7.277 1.00 91.56 73 ILE A C 1
ATOM 582 O O . ILE A 1 73 ? -12.848 -2.941 8.387 1.00 91.56 73 ILE A O 1
ATOM 586 N N . LEU A 1 74 ? -12.998 -2.906 6.137 1.00 91.44 74 LEU A N 1
ATOM 587 C CA . LEU A 1 74 ? -14.366 -2.399 6.083 1.00 91.44 74 LEU A CA 1
ATOM 588 C C . LEU A 1 74 ? -15.339 -3.359 6.781 1.00 91.44 74 LEU A C 1
ATOM 590 O O . LEU A 1 74 ? -16.109 -2.929 7.640 1.00 91.44 74 LEU A O 1
ATOM 594 N N . VAL A 1 75 ? -15.285 -4.653 6.452 1.00 91.38 75 VAL A N 1
ATOM 595 C CA . VAL A 1 75 ? -16.182 -5.673 7.015 1.00 91.38 75 VAL A CA 1
ATOM 596 C C . VAL A 1 75 ? -16.020 -5.769 8.530 1.00 91.38 75 VAL A C 1
ATOM 598 O O . VAL A 1 75 ? -17.019 -5.684 9.246 1.00 91.38 75 VAL A O 1
ATOM 601 N N . ILE A 1 76 ? -14.789 -5.876 9.042 1.00 89.50 76 ILE A N 1
ATOM 602 C CA . ILE A 1 76 ? -14.556 -5.963 10.494 1.00 89.50 76 ILE A CA 1
ATOM 603 C C . ILE A 1 76 ? -15.053 -4.689 11.191 1.00 89.50 76 ILE A C 1
ATOM 605 O O . ILE A 1 76 ? -15.734 -4.755 12.217 1.00 89.50 76 ILE A O 1
ATOM 609 N N . THR A 1 77 ? -14.790 -3.520 10.602 1.00 87.56 77 THR A N 1
ATOM 610 C CA . THR A 1 77 ? -15.241 -2.239 11.161 1.00 87.56 77 THR A CA 1
ATOM 611 C C . THR A 1 77 ? -16.768 -2.143 11.235 1.00 87.56 77 THR A C 1
ATOM 613 O O . THR A 1 77 ? -17.310 -1.677 12.242 1.00 87.56 77 THR A O 1
ATOM 616 N N . LEU A 1 78 ? -17.476 -2.603 10.198 1.00 86.19 78 LEU A N 1
ATOM 617 C CA . LEU A 1 78 ? -18.941 -2.606 10.150 1.00 86.19 78 LEU A CA 1
ATOM 618 C C . LEU A 1 78 ? -19.560 -3.601 11.139 1.00 86.19 78 LEU A C 1
ATOM 620 O O . LEU A 1 78 ? -20.593 -3.293 11.737 1.00 86.19 78 LEU A O 1
ATOM 624 N N . LEU A 1 79 ? -18.930 -4.761 11.343 1.00 85.81 79 LEU A N 1
ATOM 625 C CA . LEU A 1 79 ? -19.375 -5.751 12.328 1.00 85.81 79 LEU A CA 1
ATOM 626 C C . LEU A 1 79 ? -19.235 -5.232 13.765 1.00 85.81 79 LEU A C 1
ATOM 628 O O . LEU A 1 79 ? -20.099 -5.496 14.599 1.00 85.81 79 LEU A O 1
ATOM 632 N N . ARG A 1 80 ? -18.190 -4.446 14.052 1.00 78.88 80 ARG A N 1
ATOM 633 C CA . ARG A 1 80 ? -17.899 -3.951 15.405 1.00 78.88 80 ARG A CA 1
ATOM 634 C C . ARG A 1 80 ? -18.954 -2.980 15.953 1.00 78.88 80 ARG A C 1
ATOM 636 O O . ARG A 1 80 ? -19.161 -2.956 17.162 1.00 78.88 80 ARG A O 1
ATOM 643 N N . ARG A 1 81 ? -19.573 -2.143 15.104 1.00 68.25 81 ARG A N 1
ATOM 644 C CA . ARG A 1 81 ? -20.601 -1.110 15.427 1.00 68.25 81 ARG A CA 1
ATOM 645 C C . ARG A 1 81 ? -20.333 -0.175 16.635 1.00 68.25 81 ARG A C 1
ATOM 647 O O . ARG A 1 81 ? -21.219 0.588 17.005 1.00 68.25 81 ARG A O 1
ATOM 654 N N . LYS A 1 82 ? -19.137 -0.184 17.238 1.00 74.00 82 LYS A N 1
ATOM 655 C CA . LYS A 1 82 ? -18.740 0.650 18.392 1.00 74.00 82 LYS A CA 1
ATOM 656 C C . LYS A 1 82 ? -17.820 1.797 17.980 1.00 74.00 82 LYS A C 1
ATOM 658 O O . LYS A 1 82 ? -16.917 1.594 17.162 1.00 74.00 82 LYS A O 1
ATOM 663 N N . GLU A 1 83 ? -18.026 2.975 18.569 1.00 76.88 83 GLU A N 1
ATOM 664 C CA . GLU A 1 83 ? -17.136 4.136 18.412 1.00 76.88 83 GLU A CA 1
ATOM 665 C C . GLU A 1 83 ? -15.738 3.871 19.000 1.00 76.88 83 GLU A C 1
ATOM 667 O O . GLU A 1 83 ? -15.569 2.967 19.818 1.00 76.88 83 GLU A O 1
ATOM 672 N N . TYR A 1 84 ? -14.727 4.620 18.543 1.00 75.19 84 TYR A N 1
ATOM 673 C CA . TYR A 1 84 ? -13.376 4.524 19.101 1.00 75.19 84 TYR A CA 1
ATOM 674 C C . TYR A 1 84 ? -13.318 5.143 20.502 1.00 75.19 84 TYR A C 1
ATOM 676 O O . TYR A 1 84 ? -13.788 6.266 20.695 1.00 75.19 84 TYR A O 1
ATOM 684 N N . ASP A 1 85 ? -12.691 4.443 21.449 1.00 78.06 85 ASP A N 1
ATOM 685 C CA . ASP A 1 85 ? -12.312 5.026 22.740 1.00 78.06 85 ASP A CA 1
ATOM 686 C C . ASP A 1 85 ? -11.109 5.991 22.598 1.00 78.06 85 ASP A C 1
ATOM 688 O O . ASP A 1 85 ? -10.461 6.073 21.548 1.00 78.06 85 ASP A O 1
ATOM 692 N N . GLU A 1 86 ? -10.803 6.765 23.643 1.00 78.81 86 GLU A N 1
ATOM 693 C CA . GLU A 1 86 ? -9.703 7.746 23.606 1.00 78.81 86 GLU A CA 1
ATOM 694 C C . GLU A 1 86 ? -8.328 7.094 23.386 1.00 78.81 86 GLU A C 1
ATOM 696 O O . GLU A 1 86 ? -7.459 7.659 22.714 1.00 78.81 86 GLU A O 1
ATOM 701 N N . TYR A 1 87 ? -8.133 5.876 23.891 1.00 79.38 87 TYR A N 1
ATOM 702 C CA . TYR A 1 87 ? -6.889 5.130 23.737 1.00 79.38 87 TYR A CA 1
ATOM 703 C C . TYR A 1 87 ? -6.682 4.700 22.278 1.00 79.38 87 TYR A C 1
ATOM 705 O O . TYR A 1 87 ? -5.624 4.935 21.688 1.00 79.38 87 TYR A O 1
ATOM 713 N N . GLN A 1 88 ? -7.734 4.170 21.670 1.00 76.00 88 GLN A N 1
ATOM 714 C CA . GLN A 1 88 ? -7.876 3.802 20.271 1.00 76.00 88 GLN A CA 1
ATOM 715 C C . GLN A 1 88 ? -7.582 4.989 19.345 1.00 76.00 88 GLN A C 1
ATOM 717 O O . GLN A 1 88 ? -6.718 4.898 18.467 1.00 76.00 88 GLN A O 1
ATOM 722 N N . GLN A 1 89 ? -8.191 6.148 19.604 1.00 80.25 89 GLN A N 1
ATOM 723 C CA . GLN A 1 89 ? -7.900 7.371 18.848 1.00 80.25 89 GLN A CA 1
ATOM 724 C C . GLN A 1 89 ? -6.442 7.831 18.982 1.00 80.25 89 GLN A C 1
ATOM 726 O O . GLN A 1 89 ? -5.839 8.287 18.001 1.00 80.25 89 GLN A O 1
ATOM 731 N N . SER A 1 90 ? -5.857 7.713 20.178 1.00 82.62 90 SER A N 1
ATOM 732 C CA . SER A 1 90 ? -4.469 8.116 20.417 1.00 82.62 90 SER A CA 1
ATOM 733 C C . SER A 1 90 ? -3.476 7.255 19.630 1.00 82.62 90 SER A C 1
ATOM 735 O O . SER A 1 90 ? -2.521 7.779 19.054 1.00 82.62 90 SER A O 1
ATOM 737 N N . ILE A 1 91 ? -3.725 5.944 19.537 1.00 81.06 91 ILE A N 1
ATOM 738 C CA . ILE A 1 91 ? -2.897 5.014 18.759 1.00 81.06 91 ILE A CA 1
ATOM 739 C C . ILE A 1 91 ? -3.008 5.335 17.279 1.00 81.06 91 ILE A C 1
ATOM 741 O O . ILE A 1 91 ? -1.989 5.490 16.610 1.00 81.06 91 ILE A O 1
ATOM 745 N N . GLN A 1 92 ? -4.233 5.494 16.785 1.00 79.62 92 GLN A N 1
ATOM 746 C CA . GLN A 1 92 ? -4.474 5.803 15.384 1.00 79.62 92 GLN A CA 1
ATOM 747 C C . GLN A 1 92 ? -3.747 7.095 14.967 1.00 79.62 92 GLN A C 1
ATOM 749 O O . GLN A 1 92 ? -3.119 7.157 13.910 1.00 79.62 92 GLN A O 1
ATOM 754 N N . THR A 1 93 ? -3.743 8.097 15.851 1.00 83.38 93 THR A N 1
ATOM 755 C CA . THR A 1 93 ? -3.029 9.364 15.643 1.00 83.38 93 THR A CA 1
ATOM 756 C C . THR A 1 93 ? -1.511 9.165 15.597 1.00 83.38 93 THR A C 1
ATOM 758 O O . THR A 1 93 ? -0.847 9.728 14.728 1.00 83.38 93 THR A O 1
ATOM 761 N N . LYS A 1 94 ? -0.945 8.326 16.475 1.00 85.56 94 LYS A N 1
ATOM 762 C CA . LYS A 1 94 ? 0.488 7.975 16.446 1.00 85.56 94 LYS A CA 1
ATOM 763 C C . LYS A 1 94 ? 0.871 7.235 15.164 1.00 85.56 94 LYS A C 1
ATOM 765 O O . LYS A 1 94 ? 1.915 7.525 14.589 1.00 85.56 94 LYS A O 1
ATOM 770 N N . CYS A 1 95 ? 0.022 6.325 14.692 1.00 83.94 95 CYS A N 1
ATOM 771 C CA . CYS A 1 95 ? 0.214 5.623 13.425 1.00 83.94 95 CYS A CA 1
ATOM 772 C C . CYS A 1 95 ? 0.200 6.588 12.233 1.00 83.94 95 CYS A C 1
ATOM 774 O O . CYS A 1 95 ? 1.093 6.529 11.392 1.00 83.94 95 CYS A O 1
ATOM 776 N N . ALA A 1 96 ? -0.754 7.523 12.192 1.00 85.69 96 ALA A N 1
ATOM 777 C CA . ALA A 1 96 ? -0.792 8.560 11.162 1.00 85.69 96 ALA A CA 1
ATOM 778 C C . ALA A 1 96 ? 0.466 9.442 11.189 1.00 85.69 96 ALA A C 1
ATOM 780 O O . ALA A 1 96 ? 1.024 9.755 10.140 1.00 85.69 96 ALA A O 1
ATOM 781 N N . LEU A 1 97 ? 0.953 9.790 12.382 1.00 89.25 97 LEU A N 1
ATOM 782 C CA . LEU A 1 97 ? 2.190 10.548 12.549 1.00 89.25 97 LEU A CA 1
ATOM 783 C C . LEU A 1 97 ? 3.408 9.751 12.061 1.00 89.25 97 LEU A C 1
ATOM 785 O O . LEU A 1 97 ? 4.235 10.301 11.339 1.00 89.25 97 LEU A O 1
ATOM 789 N N . ALA A 1 98 ? 3.495 8.456 12.375 1.00 87.50 98 ALA A N 1
ATOM 790 C CA . ALA A 1 98 ? 4.565 7.582 11.892 1.00 87.50 98 ALA A CA 1
ATOM 791 C C . ALA A 1 98 ? 4.573 7.469 10.357 1.00 87.50 98 ALA A C 1
ATOM 793 O O . ALA A 1 98 ? 5.631 7.575 9.740 1.00 87.50 98 ALA A O 1
ATOM 794 N N . VAL A 1 99 ? 3.400 7.328 9.731 1.00 88.31 99 VAL A N 1
ATOM 795 C CA . VAL A 1 99 ? 3.249 7.351 8.265 1.00 88.31 99 VAL A CA 1
ATOM 796 C C . VAL A 1 99 ? 3.632 8.722 7.690 1.00 88.31 99 VAL A C 1
ATOM 798 O O . VAL A 1 99 ? 4.283 8.796 6.647 1.00 88.31 99 VAL A O 1
ATOM 801 N N . GLY A 1 100 ? 3.296 9.813 8.380 1.00 89.12 100 GLY A N 1
ATOM 802 C CA . GLY A 1 100 ? 3.721 11.166 8.015 1.00 89.12 100 GLY A CA 1
ATOM 803 C C . GLY A 1 100 ? 5.244 11.324 8.025 1.00 89.12 100 GLY A C 1
ATOM 804 O O . GLY A 1 100 ? 5.818 11.773 7.035 1.00 89.12 100 GLY A O 1
ATOM 805 N N . ILE A 1 101 ? 5.913 10.875 9.092 1.00 91.88 101 ILE A N 1
ATOM 806 C CA . ILE A 1 101 ? 7.383 10.860 9.184 1.00 91.88 101 ILE A CA 1
ATOM 807 C C . ILE A 1 101 ? 7.980 9.999 8.069 1.00 91.88 101 ILE A C 1
ATOM 809 O O . ILE A 1 101 ? 8.901 10.439 7.383 1.00 91.88 101 ILE A O 1
ATOM 813 N N . LEU A 1 102 ? 7.432 8.800 7.851 1.00 90.00 102 LEU A N 1
ATOM 814 C CA . LEU A 1 102 ? 7.862 7.917 6.769 1.00 90.00 102 LEU A CA 1
ATOM 815 C C . LEU A 1 102 ? 7.788 8.634 5.416 1.00 90.00 102 LEU A C 1
ATOM 817 O O . LEU A 1 102 ? 8.723 8.538 4.632 1.00 90.00 102 LEU A O 1
ATOM 821 N N . THR A 1 103 ? 6.719 9.392 5.163 1.00 91.50 103 THR A N 1
ATOM 822 C CA . THR A 1 103 ? 6.558 10.180 3.927 1.00 91.50 103 THR A CA 1
ATOM 823 C 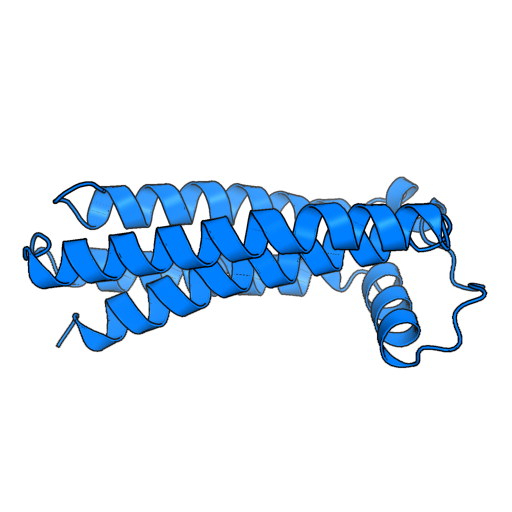C . THR A 1 103 ? 7.639 11.244 3.799 1.00 91.50 103 THR A C 1
ATOM 825 O O . THR A 1 103 ? 8.278 11.338 2.755 1.00 91.50 103 THR A O 1
ATOM 828 N N . ILE A 1 104 ? 7.883 12.012 4.866 1.00 94.62 104 ILE A N 1
ATOM 829 C CA . ILE A 1 104 ? 8.887 13.086 4.880 1.00 94.62 104 ILE A CA 1
ATOM 830 C C . ILE A 1 104 ? 10.286 12.539 4.580 1.00 94.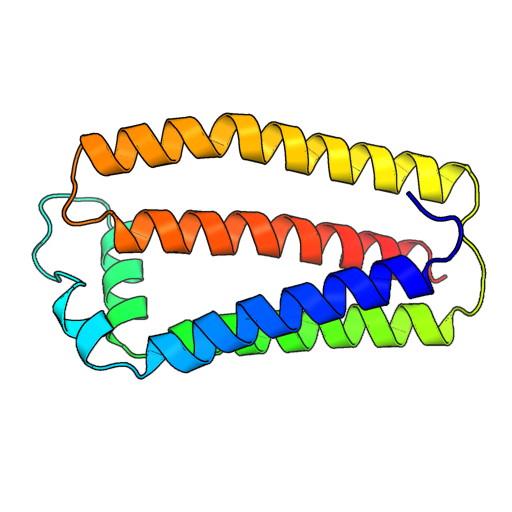62 104 ILE A C 1
ATOM 832 O O . ILE A 1 104 ? 11.057 13.209 3.902 1.00 94.62 104 ILE A O 1
ATOM 836 N N . VAL A 1 105 ? 10.611 11.331 5.048 1.00 92.88 105 VAL A N 1
ATOM 837 C CA . VAL A 1 105 ? 11.909 10.686 4.788 1.00 92.88 105 VAL A CA 1
ATOM 838 C C . VAL A 1 105 ? 11.956 10.040 3.404 1.00 92.88 105 VAL A C 1
ATOM 840 O O . VAL A 1 105 ? 12.955 10.146 2.698 1.00 92.88 105 VAL A O 1
ATOM 843 N N . MET A 1 106 ? 10.884 9.367 2.990 1.00 90.75 106 MET A N 1
ATOM 844 C CA . MET A 1 106 ? 10.868 8.608 1.741 1.00 90.75 106 MET A CA 1
ATOM 845 C C . MET A 1 106 ? 10.823 9.506 0.497 1.00 90.75 106 MET A C 1
ATOM 847 O O . MET A 1 106 ? 11.392 9.134 -0.523 1.00 90.75 106 MET A O 1
ATOM 851 N N . VAL A 1 107 ? 10.201 10.689 0.558 1.00 93.44 107 VAL A N 1
ATOM 852 C CA . VAL A 1 107 ? 10.150 11.636 -0.575 1.00 93.44 107 VAL A CA 1
ATOM 853 C C . VAL A 1 107 ? 11.540 12.124 -1.027 1.00 93.44 107 VAL A C 1
ATOM 855 O O . VAL A 1 107 ? 11.836 12.007 -2.217 1.00 93.44 107 VAL A O 1
ATOM 858 N N . PRO A 1 108 ? 12.431 12.637 -0.154 1.00 94.06 108 PRO A N 1
ATOM 859 C CA . PRO A 1 108 ? 13.774 13.034 -0.572 1.00 94.06 108 PRO A CA 1
ATOM 860 C C . PRO A 1 108 ? 14.619 11.836 -1.016 1.00 94.06 108 PRO A C 1
ATOM 862 O O . PRO A 1 108 ? 15.402 11.972 -1.951 1.00 94.06 108 PRO A O 1
ATOM 865 N N . LEU A 1 109 ? 14.433 10.653 -0.420 1.00 91.00 109 LEU A N 1
ATOM 866 C CA . LEU A 1 109 ? 15.093 9.433 -0.897 1.00 91.00 109 LEU A CA 1
ATOM 867 C C . LEU A 1 109 ? 14.643 9.065 -2.315 1.00 91.00 109 LEU A C 1
ATOM 869 O O . LEU A 1 109 ? 15.484 8.784 -3.164 1.00 91.00 109 LEU A O 1
ATOM 873 N N . LEU A 1 110 ? 13.338 9.123 -2.592 1.00 93.44 110 LEU A N 1
ATOM 874 C CA . LEU A 1 110 ? 12.790 8.909 -3.931 1.00 93.44 110 LEU A CA 1
ATOM 875 C C . LEU A 1 110 ? 13.399 9.892 -4.938 1.00 93.44 110 LEU A C 1
ATOM 877 O O . LEU A 1 110 ? 13.819 9.476 -6.015 1.00 93.44 110 LEU A O 1
ATOM 881 N N . LEU A 1 111 ? 13.504 11.173 -4.572 1.00 93.44 111 LEU A N 1
ATOM 882 C CA . LEU A 1 111 ? 14.144 12.185 -5.413 1.00 93.44 111 LEU A CA 1
ATOM 883 C C . LEU A 1 111 ? 15.615 11.849 -5.693 1.00 93.44 111 LEU A C 1
ATOM 885 O O . LEU A 1 111 ? 16.044 11.925 -6.841 1.00 93.44 111 LEU A O 1
ATOM 889 N N . LEU A 1 112 ? 16.380 11.450 -4.672 1.00 92.44 112 LEU A N 1
ATOM 890 C CA . LEU A 1 112 ? 17.779 11.049 -4.842 1.00 92.44 112 LEU A CA 1
ATOM 891 C C . LEU A 1 112 ? 17.918 9.848 -5.784 1.00 92.44 112 LEU A C 1
ATOM 893 O O . LEU A 1 112 ? 18.794 9.858 -6.647 1.00 92.44 112 LEU A O 1
ATOM 897 N N . PHE A 1 113 ? 17.047 8.843 -5.667 1.00 88.00 113 PHE A N 1
ATOM 898 C CA . PHE A 1 113 ? 17.068 7.683 -6.560 1.00 88.00 113 PHE A CA 1
ATOM 899 C C . PHE A 1 113 ? 16.735 8.054 -8.008 1.00 88.00 113 PHE A C 1
ATOM 901 O O . PHE A 1 113 ? 17.442 7.622 -8.918 1.00 88.00 113 PHE A O 1
ATOM 908 N N . ILE A 1 114 ? 15.724 8.903 -8.218 1.00 90.06 114 ILE A N 1
ATOM 909 C CA . ILE A 1 114 ? 15.350 9.406 -9.549 1.00 90.06 114 ILE A CA 1
ATOM 910 C C . ILE A 1 114 ? 16.498 10.205 -10.180 1.00 90.06 114 ILE A C 1
ATOM 912 O O . ILE A 1 114 ? 16.795 10.025 -11.357 1.00 90.06 114 ILE A O 1
ATOM 916 N N . LEU A 1 115 ? 17.163 11.072 -9.410 1.00 89.69 115 LEU A N 1
ATOM 917 C CA . LEU A 1 115 ? 18.293 11.863 -9.907 1.00 89.69 115 LEU A CA 1
ATOM 918 C C . LEU A 1 115 ? 19.542 11.012 -10.167 1.00 89.69 115 LEU A C 1
ATOM 920 O O . LEU A 1 115 ? 20.335 11.353 -11.042 1.00 89.69 115 LEU A O 1
ATOM 924 N N . SER A 1 116 ? 19.727 9.924 -9.417 1.00 87.12 116 SER A N 1
ATOM 925 C CA . SER A 1 116 ? 20.882 9.040 -9.571 1.00 87.12 116 SER A CA 1
ATOM 926 C C . SER A 1 116 ? 20.790 8.152 -10.812 1.00 87.12 116 SER A C 1
ATOM 928 O O . SER A 1 116 ? 21.808 7.945 -11.468 1.00 87.12 116 SER A O 1
ATOM 930 N N . ASP A 1 117 ? 19.616 7.591 -11.114 1.00 84.88 117 ASP A N 1
ATOM 931 C CA . ASP A 1 117 ? 19.387 6.815 -12.338 1.00 84.88 117 ASP A CA 1
ATOM 932 C C . ASP A 1 117 ? 17.939 7.004 -12.828 1.00 84.88 117 ASP A C 1
ATOM 934 O O . ASP A 1 117 ? 17.030 6.267 -12.423 1.00 84.88 117 ASP A O 1
ATOM 938 N N . PRO A 1 118 ? 17.707 7.984 -13.721 1.00 85.12 118 PRO A N 1
ATOM 939 C CA . PRO A 1 118 ? 16.370 8.314 -14.203 1.00 85.12 118 PRO A CA 1
ATOM 940 C C . PRO A 1 118 ? 15.660 7.158 -14.913 1.00 85.12 118 PRO A C 1
ATOM 942 O O . PRO A 1 118 ? 14.427 7.150 -14.966 1.00 85.12 118 PRO A O 1
ATOM 945 N N . ASN A 1 119 ? 16.400 6.168 -15.426 1.00 84.00 119 ASN A N 1
ATOM 946 C CA . ASN A 1 119 ? 15.816 5.034 -16.146 1.00 84.00 119 ASN A CA 1
ATOM 947 C C . ASN A 1 119 ? 14.940 4.153 -15.246 1.00 84.00 119 ASN A C 1
ATOM 949 O O . ASN A 1 119 ? 14.045 3.488 -15.756 1.00 84.00 119 ASN A O 1
ATOM 953 N N . TYR A 1 120 ? 15.176 4.179 -13.928 1.00 85.25 120 TYR A N 1
ATOM 954 C CA . TYR A 1 120 ? 14.424 3.407 -12.933 1.00 85.25 120 TYR A CA 1
ATOM 955 C C . TYR A 1 120 ? 13.385 4.242 -12.169 1.00 85.25 120 TYR A C 1
ATOM 957 O O . TYR A 1 120 ? 12.869 3.825 -11.127 1.00 85.25 120 TYR A O 1
ATOM 965 N N . SER A 1 121 ? 13.077 5.454 -12.647 1.00 88.88 121 SER A N 1
ATOM 966 C CA . SER A 1 121 ? 12.153 6.364 -11.954 1.00 88.88 121 SER A CA 1
ATOM 967 C C . SER A 1 121 ? 10.791 5.719 -11.704 1.00 88.88 121 SER A C 1
ATOM 969 O O . SER A 1 121 ? 10.200 5.894 -10.641 1.00 88.88 121 SER A O 1
ATOM 971 N N . ILE A 1 122 ? 10.304 4.941 -12.671 1.00 89.06 122 ILE A N 1
ATOM 972 C CA . ILE A 1 122 ? 9.006 4.272 -12.595 1.00 89.06 122 ILE A CA 1
ATOM 973 C C . ILE A 1 122 ? 9.001 3.229 -11.479 1.00 89.06 122 ILE A C 1
ATOM 975 O O . ILE A 1 122 ? 8.092 3.215 -10.648 1.00 89.06 122 ILE A O 1
ATOM 979 N N . GLU A 1 123 ? 10.021 2.379 -11.437 1.00 90.06 123 GLU A N 1
ATOM 980 C CA . GLU A 1 123 ? 10.201 1.348 -10.425 1.00 90.06 123 GLU A CA 1
ATOM 981 C C . GLU A 1 123 ? 10.217 1.955 -9.028 1.00 90.06 123 GLU A C 1
ATOM 983 O O . GLU A 1 123 ? 9.495 1.489 -8.145 1.00 90.06 123 GLU A O 1
ATOM 988 N N . PHE A 1 124 ? 10.993 3.023 -8.832 1.00 91.31 124 PHE A N 1
ATOM 989 C CA . PHE A 1 124 ? 11.091 3.682 -7.534 1.00 91.31 124 PHE A CA 1
ATOM 990 C C . PHE A 1 124 ? 9.786 4.367 -7.125 1.00 91.31 124 PHE A C 1
ATOM 992 O O . PHE A 1 124 ? 9.381 4.234 -5.970 1.00 91.31 124 PHE A O 1
ATOM 999 N N . ILE A 1 125 ? 9.089 5.034 -8.053 1.00 92.19 125 ILE A N 1
ATOM 1000 C CA . ILE A 1 125 ? 7.776 5.637 -7.778 1.00 92.19 125 ILE A CA 1
ATOM 1001 C C . ILE A 1 125 ? 6.774 4.554 -7.369 1.00 92.19 125 ILE A C 1
ATOM 1003 O O . ILE A 1 125 ? 6.074 4.710 -6.367 1.00 92.19 125 ILE A O 1
ATOM 1007 N N . PHE A 1 126 ? 6.716 3.432 -8.089 1.00 92.38 126 PHE A N 1
ATOM 1008 C CA . PHE A 1 126 ? 5.798 2.355 -7.730 1.00 92.38 126 PHE A CA 1
ATOM 1009 C C . PHE A 1 126 ? 6.155 1.699 -6.407 1.00 92.38 126 PHE A C 1
ATOM 1011 O O . PHE A 1 126 ? 5.260 1.515 -5.587 1.00 92.38 126 PHE A O 1
ATOM 1018 N N . LEU A 1 127 ? 7.429 1.385 -6.162 1.00 92.56 127 LEU A N 1
ATOM 1019 C CA . LEU A 1 127 ? 7.864 0.847 -4.872 1.00 92.56 127 LEU A CA 1
ATOM 1020 C C . LEU A 1 127 ? 7.498 1.787 -3.729 1.00 92.56 127 LEU A C 1
ATOM 1022 O O . LEU A 1 127 ? 6.964 1.327 -2.723 1.00 92.56 127 LEU A O 1
ATOM 1026 N N . PHE A 1 128 ? 7.721 3.090 -3.902 1.00 92.94 128 PHE A N 1
ATOM 1027 C CA . PHE A 1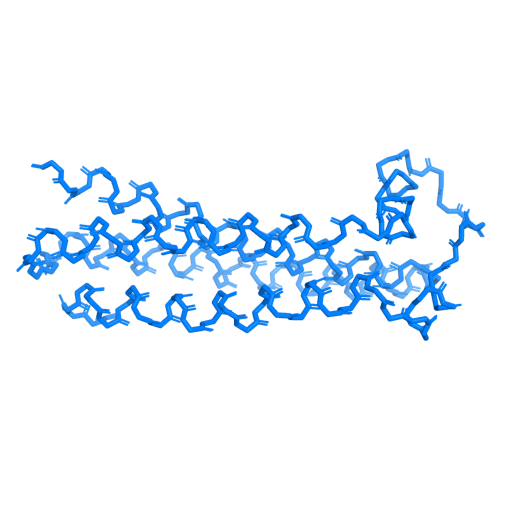 128 ? 7.333 4.100 -2.927 1.00 92.94 128 PHE A CA 1
ATOM 1028 C C . PHE A 1 128 ? 5.829 4.041 -2.636 1.00 92.94 128 PHE A C 1
ATOM 1030 O O . PHE A 1 128 ? 5.442 3.905 -1.476 1.00 92.94 128 PHE A O 1
ATOM 1037 N N . ILE A 1 129 ? 4.982 4.074 -3.672 1.00 93.44 129 ILE A N 1
ATOM 1038 C CA . ILE A 1 129 ? 3.520 4.036 -3.512 1.00 93.44 129 ILE A CA 1
ATOM 1039 C C . ILE A 1 129 ? 3.078 2.731 -2.837 1.00 93.44 129 ILE A C 1
ATOM 1041 O O . ILE A 1 129 ? 2.261 2.764 -1.916 1.00 93.44 129 ILE A O 1
ATOM 1045 N N . ILE A 1 130 ? 3.626 1.588 -3.267 1.00 94.69 130 ILE A N 1
ATOM 1046 C CA . ILE A 1 130 ? 3.308 0.266 -2.713 1.00 94.69 130 ILE A CA 1
ATOM 1047 C C . ILE A 1 130 ? 3.672 0.228 -1.232 1.00 94.69 130 ILE A C 1
ATOM 1049 O O . ILE A 1 130 ? 2.807 -0.033 -0.404 1.00 94.69 130 ILE A O 1
ATOM 1053 N N . ILE A 1 131 ? 4.927 0.512 -0.883 1.00 92.81 131 ILE A N 1
ATOM 1054 C CA . ILE A 1 131 ? 5.404 0.450 0.503 1.00 92.81 131 ILE A CA 1
ATOM 1055 C C . ILE A 1 131 ? 4.584 1.397 1.376 1.00 92.81 131 ILE A C 1
ATOM 1057 O O . ILE A 1 131 ? 4.084 0.993 2.426 1.00 92.81 131 ILE A O 1
ATOM 1061 N N . HIS A 1 132 ? 4.393 2.633 0.918 1.00 93.06 132 HIS A N 1
ATOM 1062 C CA . HIS A 1 132 ? 3.662 3.641 1.665 1.00 93.06 132 HIS A CA 1
ATOM 1063 C C . HIS A 1 132 ? 2.212 3.213 1.939 1.00 93.06 132 HIS A C 1
ATOM 1065 O O . HIS A 1 132 ? 1.773 3.215 3.091 1.00 93.06 132 HIS A O 1
ATOM 1071 N N . TRP A 1 133 ? 1.477 2.782 0.908 1.00 94.62 133 TRP A N 1
ATOM 1072 C CA . TRP A 1 133 ? 0.072 2.408 1.067 1.00 94.62 133 TRP A CA 1
ATOM 1073 C C . TRP A 1 133 ? -0.111 1.088 1.827 1.00 94.62 133 TRP A C 1
ATOM 1075 O O . TRP A 1 133 ? -1.002 0.982 2.671 1.00 94.62 133 TRP A O 1
ATOM 1085 N N . PHE A 1 134 ? 0.761 0.097 1.612 1.00 94.25 134 PHE A N 1
ATOM 1086 C CA . PHE A 1 134 ? 0.724 -1.148 2.386 1.00 94.25 134 PHE A CA 1
ATOM 1087 C C . PHE A 1 134 ? 1.033 -0.915 3.865 1.00 94.25 134 PHE A C 1
ATOM 1089 O O . PHE A 1 134 ? 0.386 -1.534 4.706 1.00 94.25 134 PHE A O 1
ATOM 1096 N N . CYS A 1 135 ? 1.946 -0.003 4.216 1.00 92.19 135 CYS A N 1
ATOM 1097 C CA . CYS A 1 135 ? 2.170 0.368 5.615 1.00 92.19 135 CYS A CA 1
ATOM 1098 C C . CYS A 1 135 ? 0.891 0.909 6.273 1.00 92.19 135 CYS A C 1
ATOM 1100 O O . CYS A 1 135 ? 0.575 0.513 7.398 1.00 92.19 135 CYS A O 1
ATOM 1102 N N . VAL A 1 136 ? 0.134 1.760 5.571 1.00 91.75 136 VAL A N 1
ATOM 1103 C CA . VAL A 1 136 ? -1.161 2.275 6.051 1.00 91.75 136 VAL A CA 1
ATOM 1104 C C . VAL A 1 136 ? -2.160 1.133 6.242 1.00 91.75 136 VAL A C 1
ATOM 1106 O O . VAL A 1 136 ? -2.714 0.984 7.331 1.00 91.75 136 VAL A O 1
ATOM 1109 N N . LEU A 1 137 ? -2.345 0.292 5.220 1.00 93.50 137 LEU A N 1
ATOM 1110 C CA . LEU A 1 137 ? -3.307 -0.812 5.247 1.00 93.50 137 LEU A CA 1
ATOM 1111 C C . LEU A 1 137 ? -2.996 -1.861 6.314 1.00 93.50 137 LEU A C 1
ATOM 1113 O O . LEU A 1 137 ? -3.897 -2.295 7.023 1.00 93.50 137 LEU A O 1
ATOM 1117 N N . ILE A 1 138 ? -1.734 -2.267 6.450 1.00 91.75 138 ILE A N 1
ATOM 1118 C CA . ILE A 1 138 ? -1.319 -3.258 7.450 1.00 91.75 138 ILE A CA 1
ATOM 1119 C C . ILE A 1 138 ? -1.524 -2.700 8.857 1.00 91.75 138 ILE A C 1
ATOM 1121 O O . ILE A 1 138 ? -2.030 -3.403 9.729 1.00 91.75 138 ILE A O 1
ATOM 1125 N N . THR A 1 139 ? -1.166 -1.434 9.078 1.00 88.88 139 THR A N 1
ATOM 1126 C CA . THR A 1 139 ? -1.346 -0.787 10.381 1.00 88.88 139 THR A CA 1
ATOM 1127 C C . THR A 1 139 ? -2.823 -0.714 10.760 1.00 88.88 139 THR A C 1
ATOM 1129 O O . THR A 1 139 ? -3.182 -1.074 11.882 1.00 88.88 139 THR A O 1
ATOM 1132 N N . ASP A 1 140 ? -3.686 -0.310 9.824 1.00 88.12 140 ASP A N 1
ATOM 1133 C CA . ASP A 1 140 ? -5.129 -0.236 10.062 1.00 88.12 140 ASP A CA 1
ATOM 1134 C C . ASP A 1 140 ? -5.749 -1.631 10.242 1.00 88.12 140 ASP A C 1
ATOM 1136 O O . ASP A 1 140 ? -6.519 -1.837 11.175 1.00 88.12 140 ASP A O 1
ATOM 1140 N N . LEU A 1 141 ? -5.331 -2.632 9.458 1.00 90.38 141 LEU A N 1
ATOM 1141 C CA . LEU A 1 141 ? -5.771 -4.020 9.613 1.00 90.38 141 LEU A CA 1
ATOM 1142 C C . LEU A 1 141 ? -5.411 -4.591 10.990 1.00 90.38 141 LEU A C 1
ATOM 1144 O O . LEU A 1 141 ? -6.280 -5.134 11.671 1.00 90.38 141 LEU A O 1
ATOM 1148 N N . ILE A 1 142 ? -4.148 -4.466 11.415 1.00 87.56 142 ILE A N 1
ATOM 1149 C CA . ILE A 1 142 ? -3.693 -4.935 12.736 1.00 87.56 142 ILE A CA 1
ATOM 1150 C C . ILE A 1 142 ? -4.528 -4.279 13.832 1.00 87.56 142 ILE A C 1
ATOM 1152 O O . ILE A 1 142 ? -4.949 -4.938 14.782 1.00 87.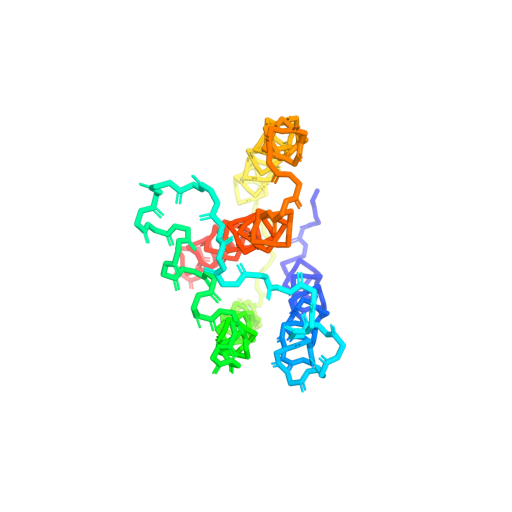56 142 ILE A O 1
ATOM 1156 N N . TYR A 1 143 ? -4.773 -2.981 13.693 1.00 82.38 143 TYR A N 1
ATOM 1157 C CA . TYR A 1 143 ? -5.536 -2.213 14.653 1.00 82.38 143 TYR A CA 1
ATOM 1158 C C . TYR A 1 143 ? -7.005 -2.659 14.705 1.00 82.38 143 TYR A C 1
ATOM 1160 O O . TYR A 1 143 ? -7.513 -3.000 15.775 1.00 82.38 143 TYR A O 1
ATOM 1168 N N . VAL A 1 144 ? -7.670 -2.747 13.556 1.00 85.06 144 VAL A N 1
ATOM 1169 C CA . VAL A 1 144 ? -9.063 -3.187 13.461 1.00 85.06 144 VAL A CA 1
ATOM 1170 C C . VAL A 1 144 ? -9.224 -4.615 13.989 1.00 85.06 144 VAL A C 1
ATOM 1172 O O . VAL A 1 144 ? -10.158 -4.869 14.741 1.00 85.06 144 VAL A O 1
ATOM 1175 N N . VAL A 1 145 ? -8.291 -5.530 13.707 1.00 85.50 145 VAL A N 1
ATOM 1176 C CA . VAL A 1 145 ? -8.320 -6.906 14.235 1.00 85.50 145 VAL A CA 1
ATOM 1177 C C . VAL A 1 145 ? -8.093 -6.944 15.750 1.00 85.50 145 VAL A C 1
ATOM 1179 O O . VAL A 1 145 ? -8.860 -7.586 16.469 1.00 85.50 145 VAL A O 1
ATOM 1182 N N . LYS A 1 146 ? -7.060 -6.258 16.257 1.00 82.44 146 LYS A N 1
ATOM 1183 C CA . LYS A 1 146 ? -6.691 -6.288 17.684 1.00 82.44 146 LYS A CA 1
ATOM 1184 C C . LYS A 1 146 ? -7.785 -5.713 18.580 1.00 82.44 146 LYS A C 1
ATOM 1186 O O . LYS A 1 146 ? -8.005 -6.233 19.667 1.00 82.44 146 LYS A O 1
ATOM 1191 N N . TYR A 1 147 ? -8.457 -4.662 18.119 1.00 71.88 147 TYR A N 1
ATOM 1192 C CA . TYR A 1 147 ? -9.487 -3.945 18.873 1.00 71.88 147 TYR A CA 1
ATOM 1193 C C . TYR A 1 147 ? -10.919 -4.284 18.414 1.00 71.88 147 TYR A C 1
ATOM 1195 O O . TYR A 1 147 ? -11.853 -3.526 18.686 1.00 71.88 147 TYR A O 1
ATOM 1203 N N . SER A 1 148 ? -11.098 -5.390 17.678 1.00 65.38 148 SER A N 1
ATOM 1204 C CA . SER A 1 148 ? -12.412 -5.972 17.357 1.00 65.38 148 SER A CA 1
ATOM 1205 C C . SER A 1 148 ? -12.793 -7.149 18.267 1.00 65.38 148 SER A C 1
ATOM 1207 O O . SER A 1 148 ? -13.940 -7.595 18.193 1.00 65.38 148 SER A O 1
ATOM 1209 N N . ARG A 1 149 ? -11.873 -7.653 19.098 1.00 55.91 149 ARG A N 1
ATOM 1210 C CA . ARG A 1 149 ? -12.209 -8.482 20.268 1.00 55.91 149 ARG A CA 1
ATOM 1211 C C . ARG A 1 149 ? -12.561 -7.577 21.441 1.00 55.91 149 ARG A C 1
ATOM 1213 O O . ARG A 1 149 ? -13.511 -7.935 22.165 1.00 55.91 149 ARG A O 1
#

Secondary structure (DSSP, 8-state):
--S-HHHHHHHHHHHHHHHHHHHHHHHH-HHHHHH--SS-S---HHHHHHHHHHHTT-HHHHHHHHHHHHHHHHHHHHHH--PPPHHHHHHHHHHHHHHHHHHHHHHHHHHHHHHH-GGGHHHHHHHHHHHHHHHHHHHHHHHHHHT--

Foldseek 3Di:
DDQQLLVVLVVLLVVLLVQLCCQLVLLPDPVNLVLQDLDDPDPDPVLNVLSVCSNVSNSNVLSVVSNVLSVLLNVLSVVLPDTDDPVLVVLVVVLVVVLVVVCVVLVVVLVVVCVVGVSSNVSSVVVSVSVSSVSVSVSSSVSSVVPSD